Protein AF-A0A3D1MA43-F1 (afdb_monomer)

Structure (mmCIF, N/CA/C/O backbone):
data_AF-A0A3D1MA43-F1
#
_entry.id   AF-A0A3D1MA43-F1
#
loop_
_atom_site.group_PDB
_atom_site.id
_atom_site.type_symbol
_atom_site.label_atom_id
_atom_site.label_alt_id
_atom_site.label_comp_id
_atom_site.label_asym_id
_atom_site.label_entity_id
_atom_site.label_seq_id
_atom_site.pdbx_PDB_ins_code
_atom_site.Cartn_x
_atom_site.Cartn_y
_atom_site.Cartn_z
_atom_site.occupancy
_atom_site.B_iso_or_equiv
_atom_site.auth_seq_id
_atom_site.auth_comp_id
_atom_site.auth_asym_id
_atom_site.auth_atom_id
_atom_site.pdbx_PDB_model_num
ATOM 1 N N . MET A 1 1 ? -17.009 51.755 7.207 1.00 60.91 1 MET A N 1
ATOM 2 C CA . MET A 1 1 ? -16.107 51.185 6.175 1.00 60.91 1 MET A CA 1
ATOM 3 C C . MET A 1 1 ? -14.738 50.749 6.716 1.00 60.91 1 MET A C 1
ATOM 5 O O . MET A 1 1 ? -14.289 49.690 6.309 1.00 60.91 1 MET A O 1
ATOM 9 N N . ARG A 1 2 ? -14.099 51.456 7.672 1.00 62.81 2 ARG A N 1
ATOM 10 C CA . ARG A 1 2 ? -12.795 51.041 8.257 1.00 62.81 2 ARG A CA 1
ATOM 11 C C . ARG A 1 2 ? -12.798 49.650 8.919 1.00 62.81 2 ARG A C 1
ATOM 13 O O . ARG A 1 2 ? -11.881 48.877 8.688 1.00 62.81 2 ARG A O 1
ATOM 20 N N . TYR A 1 3 ? -13.846 49.301 9.667 1.00 72.38 3 TYR A N 1
ATOM 21 C CA . TYR A 1 3 ? -13.946 47.986 10.322 1.00 72.38 3 TYR A CA 1
ATOM 22 C C . TYR A 1 3 ? -14.269 46.831 9.363 1.00 72.38 3 TYR A C 1
ATOM 24 O O . TYR A 1 3 ? -13.995 45.682 9.681 1.00 72.38 3 TYR A O 1
ATOM 32 N N . PHE A 1 4 ? -14.812 47.130 8.178 1.00 74.88 4 PHE A N 1
ATOM 33 C CA . PHE A 1 4 ? -15.204 46.117 7.194 1.00 74.88 4 PHE A CA 1
ATOM 34 C C . PHE A 1 4 ? -13.978 45.498 6.507 1.00 74.88 4 PHE A C 1
ATOM 36 O O . PHE A 1 4 ? -13.918 44.291 6.310 1.00 74.88 4 PHE A O 1
ATOM 43 N N . ILE A 1 5 ? -12.964 46.324 6.223 1.00 78.50 5 ILE A N 1
ATOM 44 C CA . ILE A 1 5 ? -11.674 45.879 5.672 1.00 78.50 5 ILE A CA 1
ATOM 45 C C . ILE A 1 5 ? -10.899 45.058 6.713 1.00 78.50 5 ILE A C 1
ATOM 47 O O . ILE A 1 5 ? -10.321 44.031 6.378 1.00 78.50 5 ILE A O 1
ATOM 51 N N . ALA A 1 6 ? -10.939 45.466 7.987 1.00 78.38 6 ALA A N 1
ATOM 52 C CA . ALA A 1 6 ? -10.315 44.716 9.078 1.00 78.38 6 ALA A CA 1
ATOM 53 C C . ALA A 1 6 ? -10.964 43.335 9.287 1.00 78.38 6 ALA A C 1
ATOM 55 O O . ALA A 1 6 ? -10.256 42.353 9.491 1.00 78.38 6 ALA A O 1
ATOM 56 N N . LEU A 1 7 ? -12.296 43.242 9.176 1.00 75.00 7 LEU A N 1
ATOM 57 C CA . LEU A 1 7 ? -13.009 41.964 9.243 1.00 75.00 7 LEU A CA 1
ATOM 58 C C . LEU A 1 7 ? -12.674 41.061 8.043 1.00 75.00 7 LEU A C 1
ATOM 60 O O . LEU A 1 7 ? -12.437 39.873 8.222 1.00 75.00 7 LEU A O 1
ATOM 64 N N . ALA A 1 8 ? -12.606 41.624 6.831 1.00 75.50 8 ALA A N 1
ATOM 65 C CA . ALA A 1 8 ? -12.255 40.879 5.620 1.00 75.50 8 ALA A CA 1
ATOM 66 C C . ALA A 1 8 ? -10.814 40.329 5.654 1.00 75.50 8 ALA A C 1
ATOM 68 O O . ALA A 1 8 ? -10.575 39.212 5.205 1.00 75.50 8 ALA A O 1
ATOM 69 N N . LEU A 1 9 ? -9.869 41.073 6.240 1.00 72.12 9 LEU A N 1
ATOM 70 C CA . LEU A 1 9 ? -8.487 40.618 6.442 1.00 72.12 9 LEU A CA 1
ATOM 71 C C . LEU A 1 9 ? -8.371 39.510 7.502 1.00 72.12 9 LEU A C 1
ATOM 73 O O . LEU A 1 9 ? -7.524 38.635 7.362 1.00 72.12 9 LEU A O 1
ATOM 77 N N . LEU A 1 10 ? -9.234 39.503 8.526 1.00 71.88 10 LEU A N 1
ATOM 78 C CA . LEU A 1 10 ? -9.266 38.447 9.547 1.00 71.88 10 LEU A CA 1
ATOM 79 C C . LEU A 1 10 ? -9.732 37.094 8.977 1.00 71.88 10 LEU A C 1
ATOM 81 O O . LEU A 1 10 ? -9.248 36.050 9.405 1.00 71.88 10 LEU A O 1
ATOM 85 N N . PHE A 1 11 ? -10.631 37.110 7.989 1.00 64.81 11 PHE A N 1
ATOM 86 C CA . PHE A 1 11 ? -11.124 35.899 7.321 1.00 64.81 11 PHE A CA 1
ATOM 87 C C . PHE A 1 11 ? -10.131 35.295 6.311 1.00 64.81 11 PHE A C 1
ATOM 89 O O . PHE A 1 11 ? -10.212 34.103 6.034 1.00 64.81 11 PHE A O 1
ATOM 96 N N . ILE A 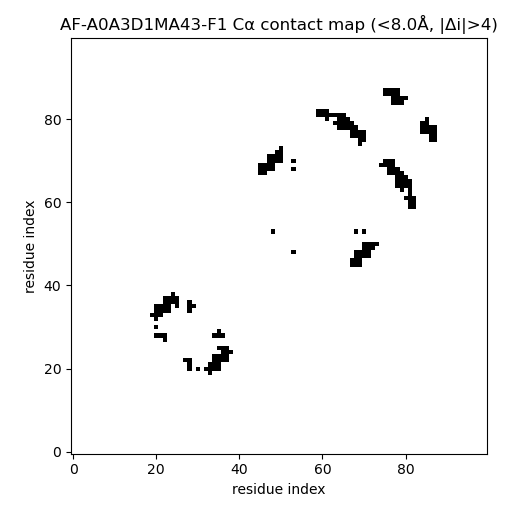1 12 ? -9.179 36.078 5.789 1.00 67.00 12 ILE A N 1
ATOM 97 C CA . ILE A 1 12 ? -8.161 35.607 4.826 1.00 67.00 12 ILE A CA 1
ATOM 98 C C . ILE A 1 12 ? -7.062 34.765 5.500 1.00 67.00 12 ILE A C 1
ATOM 100 O O . ILE A 1 12 ? -6.410 33.965 4.837 1.00 67.00 12 ILE A O 1
ATOM 104 N N . SER A 1 13 ? -6.878 34.897 6.816 1.00 62.41 13 SER A N 1
ATOM 105 C CA . SER A 1 13 ? -5.799 34.224 7.557 1.00 62.41 13 SER A CA 1
ATOM 106 C C . SER A 1 13 ? -6.161 32.832 8.085 1.00 62.41 13 SER A C 1
ATOM 108 O O . SER A 1 13 ? -5.342 32.204 8.754 1.00 62.41 13 SER A O 1
ATOM 110 N N . PHE A 1 14 ? -7.374 32.340 7.825 1.00 61.88 14 PHE A N 1
ATOM 111 C CA . PHE A 1 14 ? -7.814 31.030 8.304 1.00 61.88 14 PHE A CA 1
ATOM 112 C C . PHE A 1 14 ? -7.480 29.940 7.275 1.00 61.88 14 PHE A C 1
ATOM 114 O O . PHE A 1 14 ? -8.352 29.403 6.595 1.00 61.88 14 PHE A O 1
ATOM 121 N N . SER A 1 15 ? -6.194 29.613 7.148 1.00 62.34 15 SER A N 1
ATOM 122 C CA . SER A 1 15 ? -5.772 28.393 6.455 1.00 62.34 15 SER A CA 1
ATOM 123 C C . SER A 1 15 ? -6.141 27.190 7.325 1.00 62.34 15 SER A C 1
ATOM 125 O O . SER A 1 15 ? -5.437 26.856 8.275 1.00 62.34 15 SER A O 1
ATOM 127 N N . LEU A 1 16 ? -7.271 26.550 7.027 1.00 59.03 16 LEU A N 1
ATOM 128 C CA . LEU A 1 16 ? -7.604 25.227 7.552 1.00 59.03 16 LEU A CA 1
ATOM 129 C C . LEU A 1 16 ? -6.672 24.202 6.889 1.00 59.03 16 LEU A C 1
ATOM 131 O O . LEU A 1 16 ? -6.984 23.696 5.814 1.00 59.03 16 LEU A O 1
ATOM 135 N N . SER A 1 17 ? -5.530 23.895 7.511 1.00 60.88 17 SER A N 1
ATOM 136 C CA . SER A 1 17 ? -4.815 22.654 7.192 1.00 60.88 17 SER A CA 1
ATOM 137 C C . SER A 1 17 ? -5.677 21.490 7.665 1.00 60.88 17 SER A C 1
ATOM 139 O O . SER A 1 17 ? -5.831 21.252 8.864 1.00 60.88 17 SER A O 1
ATOM 141 N N . ALA A 1 18 ? -6.291 20.787 6.721 1.00 55.56 18 ALA A N 1
ATOM 142 C CA . ALA A 1 18 ? -6.873 19.489 6.996 1.00 55.56 18 ALA A CA 1
ATOM 143 C C . ALA A 1 18 ? -5.722 18.490 7.208 1.00 55.56 18 ALA A C 1
ATOM 145 O O . ALA A 1 18 ? -5.021 18.186 6.255 1.00 55.56 18 ALA A O 1
ATOM 146 N N . GLN A 1 19 ? -5.542 18.057 8.462 1.00 66.25 19 GLN A N 1
ATOM 147 C CA . GLN A 1 19 ? -4.823 16.858 8.937 1.00 66.25 19 GLN A CA 1
ATOM 148 C C . GLN A 1 19 ? -3.507 16.505 8.205 1.00 66.25 19 GLN A C 1
ATOM 150 O O . GLN A 1 19 ? -3.532 15.876 7.153 1.00 66.25 19 GLN A O 1
ATOM 155 N N . ASP A 1 20 ? -2.358 16.826 8.820 1.00 75.94 20 ASP A N 1
ATOM 156 C CA . ASP A 1 20 ? -1.019 16.437 8.328 1.00 75.94 20 ASP A CA 1
ATOM 157 C C . ASP A 1 20 ? -0.811 14.905 8.281 1.00 75.94 20 ASP A C 1
ATOM 159 O O . ASP A 1 20 ? -0.048 14.406 7.454 1.00 75.94 20 ASP A O 1
ATOM 163 N N . ASN A 1 21 ? -1.505 14.148 9.138 1.00 89.31 21 ASN A N 1
ATOM 164 C CA . ASN A 1 21 ? -1.569 12.689 9.110 1.00 89.31 21 ASN A CA 1
ATOM 165 C C . ASN A 1 21 ? -2.951 12.167 9.533 1.00 89.31 21 ASN A C 1
ATOM 167 O O . ASN A 1 21 ? -3.695 12.818 10.268 1.00 89.31 21 ASN A O 1
ATOM 171 N N . VAL A 1 22 ? -3.299 10.973 9.055 1.00 92.38 22 VAL A N 1
ATOM 172 C CA . VAL A 1 22 ? -4.566 10.298 9.347 1.00 92.38 22 VAL A CA 1
ATOM 173 C C . VAL A 1 22 ? -4.313 9.164 10.334 1.00 92.38 22 VAL A C 1
ATOM 175 O O . VAL A 1 22 ? -3.629 8.198 10.013 1.00 92.38 22 VAL A O 1
ATOM 178 N N . GLY A 1 23 ? -4.888 9.262 11.531 1.00 93.75 23 GLY A N 1
ATOM 179 C CA . GLY A 1 23 ? -4.922 8.169 12.503 1.00 93.75 23 GLY A CA 1
ATOM 180 C C . GLY A 1 23 ? -6.242 7.402 12.430 1.00 93.75 23 GLY A C 1
ATOM 181 O O . GLY A 1 23 ? -7.315 8.001 12.503 1.00 93.75 23 GLY A O 1
ATOM 182 N N . VAL A 1 24 ? -6.188 6.075 12.325 1.00 95.50 24 VAL A N 1
ATOM 183 C CA . VAL A 1 24 ? -7.355 5.187 12.418 1.00 95.50 24 VAL A CA 1
ATOM 184 C C . VAL A 1 24 ? -7.192 4.303 13.646 1.00 95.50 24 VAL A C 1
ATOM 186 O O . VAL A 1 24 ? -6.315 3.451 13.694 1.00 95.50 24 VAL A O 1
ATOM 189 N N . GLY A 1 25 ? -8.047 4.501 14.649 1.00 95.25 25 GLY A N 1
ATOM 190 C CA . GLY A 1 25 ? -7.975 3.747 15.906 1.00 95.25 25 GLY A CA 1
ATOM 191 C C . GLY A 1 25 ? -6.942 4.267 16.912 1.00 95.25 25 GLY A C 1
ATOM 192 O O . GLY A 1 25 ? -6.880 3.745 18.019 1.00 95.25 25 GLY A O 1
ATOM 193 N N . THR A 1 26 ? -6.216 5.341 16.583 1.00 94.12 26 THR A N 1
ATOM 194 C CA . THR A 1 26 ? -5.274 6.024 17.481 1.00 94.12 26 THR A CA 1
ATOM 195 C C . THR A 1 26 ? -5.520 7.535 17.510 1.00 94.12 26 THR A C 1
ATOM 197 O O . THR A 1 26 ? -5.932 8.127 16.511 1.00 94.12 26 THR A O 1
ATOM 200 N N . LEU A 1 27 ? -5.289 8.166 18.667 1.00 92.75 27 LEU A N 1
ATOM 201 C CA . LEU A 1 27 ? -5.357 9.628 18.841 1.00 92.75 27 LEU A CA 1
ATOM 202 C C . LEU A 1 27 ? -3.987 10.302 18.695 1.00 92.75 27 LEU A C 1
ATOM 204 O O . LEU A 1 27 ? -3.907 11.528 18.635 1.00 92.75 27 LEU A O 1
ATOM 208 N N . THR A 1 28 ? -2.918 9.510 18.658 1.00 93.12 28 THR A N 1
ATOM 209 C CA . THR A 1 28 ? -1.532 9.976 18.569 1.00 93.12 28 THR A CA 1
ATOM 210 C C . THR A 1 28 ? -0.828 9.259 17.418 1.00 93.12 28 THR A C 1
ATOM 212 O O . THR A 1 28 ? 0.065 8.450 17.674 1.00 93.12 28 THR A O 1
ATOM 215 N N . PRO A 1 29 ? -1.245 9.504 16.160 1.00 94.12 29 PRO A N 1
ATOM 216 C CA . PRO A 1 29 ? -0.632 8.867 15.003 1.00 94.12 29 PRO A CA 1
ATOM 217 C C . PRO A 1 29 ? 0.859 9.201 14.918 1.00 94.12 29 PRO A C 1
ATOM 219 O O . PRO A 1 29 ? 1.286 10.312 15.252 1.00 94.12 29 PRO A O 1
ATOM 222 N N . ASN A 1 30 ? 1.651 8.238 14.453 1.00 94.19 30 ASN A N 1
ATOM 223 C CA . ASN A 1 30 ? 3.084 8.382 14.259 1.00 94.19 30 ASN A CA 1
ATOM 224 C C . ASN A 1 30 ? 3.386 9.631 13.404 1.00 94.19 30 ASN A C 1
ATOM 226 O O . ASN A 1 30 ? 2.852 9.759 12.299 1.00 94.19 30 ASN A O 1
ATOM 230 N N . PRO A 1 31 ? 4.258 10.547 13.867 1.00 93.25 31 PRO A N 1
ATOM 231 C CA . PRO A 1 31 ? 4.549 11.791 13.151 1.00 93.25 31 PRO A CA 1
ATOM 232 C C . PRO A 1 31 ? 5.239 11.579 11.794 1.00 93.25 31 PRO A C 1
ATOM 234 O O . PRO A 1 31 ? 5.262 12.496 10.981 1.00 93.25 31 PRO A O 1
ATOM 237 N N . ASN A 1 32 ? 5.796 10.390 11.540 1.00 94.38 32 ASN A N 1
ATOM 238 C CA . ASN A 1 32 ? 6.423 10.036 10.264 1.0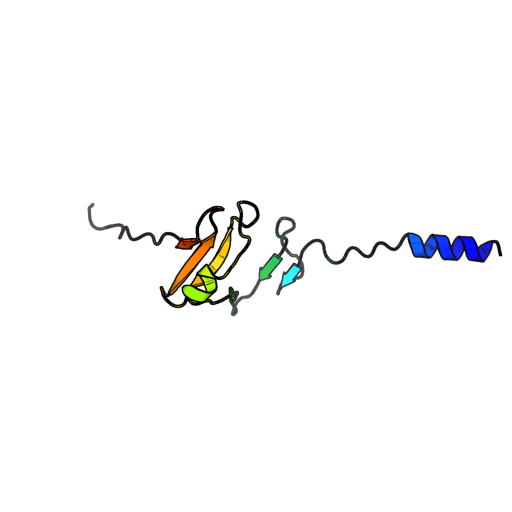0 94.38 32 ASN A CA 1
ATOM 239 C C . ASN A 1 32 ? 5.484 9.270 9.315 1.00 94.38 32 ASN A C 1
ATOM 241 O O . ASN A 1 32 ? 5.904 8.912 8.216 1.00 94.38 32 ASN A O 1
ATOM 245 N N . ALA A 1 33 ? 4.246 8.979 9.723 1.00 94.38 33 ALA A N 1
ATOM 246 C CA . ALA A 1 33 ? 3.274 8.264 8.906 1.00 94.38 33 ALA A CA 1
ATOM 247 C C . ALA A 1 33 ? 2.182 9.221 8.424 1.00 94.38 33 ALA A C 1
ATOM 249 O O . ALA A 1 33 ? 1.577 9.921 9.228 1.00 94.38 33 ALA A O 1
ATOM 250 N N . ALA A 1 34 ? 1.887 9.212 7.122 1.00 94.31 34 ALA A N 1
ATOM 251 C CA . ALA A 1 34 ? 0.718 9.915 6.586 1.00 94.31 34 ALA A CA 1
ATOM 252 C C . ALA A 1 34 ? -0.601 9.196 6.938 1.00 94.31 34 ALA A C 1
ATOM 254 O O . ALA A 1 34 ? -1.645 9.836 7.043 1.00 94.31 34 ALA A O 1
ATOM 255 N N . LEU A 1 35 ? -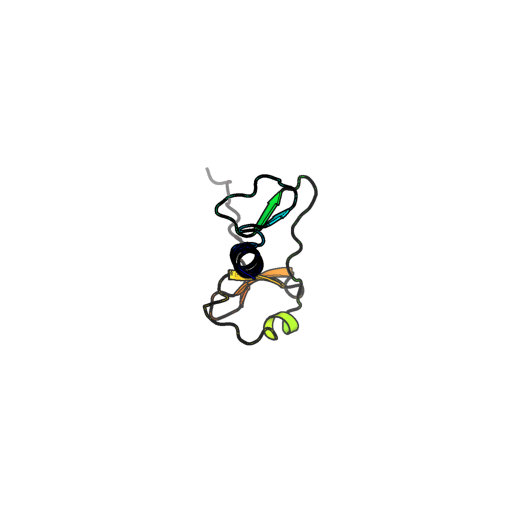0.548 7.875 7.142 1.00 94.31 35 LEU A N 1
ATOM 256 C CA 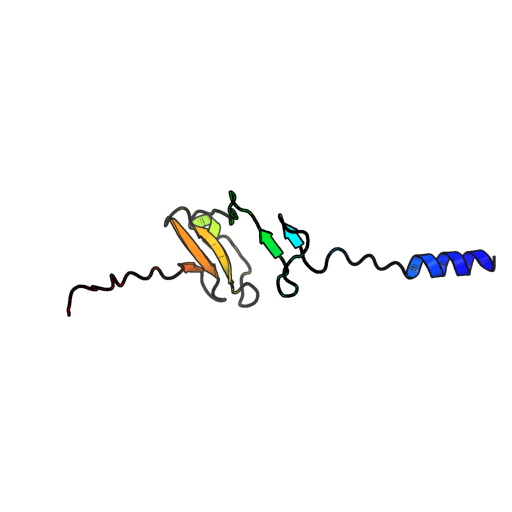. LEU A 1 35 ? -1.644 7.036 7.622 1.00 94.31 35 LEU A CA 1
ATOM 257 C C . LEU A 1 35 ? -1.099 6.077 8.687 1.00 94.31 35 LEU A C 1
ATOM 259 O O . LEU A 1 35 ? -0.205 5.288 8.390 1.00 94.31 35 LEU A O 1
ATOM 263 N N . ASP A 1 36 ? -1.649 6.137 9.896 1.00 96.44 36 ASP A N 1
ATOM 264 C CA . ASP A 1 36 ? -1.333 5.239 11.008 1.00 96.44 36 ASP A CA 1
ATOM 265 C C . ASP A 1 36 ? -2.604 4.510 11.456 1.00 96.44 36 ASP A C 1
ATOM 267 O O . ASP A 1 36 ? -3.648 5.136 11.654 1.00 96.44 36 ASP A O 1
ATOM 271 N N . ILE A 1 37 ? -2.544 3.185 11.574 1.00 96.44 37 ILE A N 1
ATOM 272 C CA . ILE A 1 37 ? -3.702 2.339 11.876 1.00 96.44 37 ILE A CA 1
ATOM 273 C C . ILE A 1 37 ? -3.369 1.468 13.082 1.00 96.44 37 ILE A C 1
ATOM 275 O O . ILE A 1 37 ? -2.503 0.599 13.006 1.00 96.44 37 ILE A O 1
ATOM 279 N N . GLU A 1 38 ? -4.123 1.644 14.164 1.00 96.88 38 GLU A N 1
ATOM 280 C CA . GLU A 1 38 ? -4.001 0.856 15.387 1.00 96.88 38 GLU A CA 1
ATOM 281 C C . GLU A 1 38 ? -5.304 0.086 15.646 1.00 96.88 38 GLU A C 1
ATOM 283 O O . GLU A 1 38 ? -6.400 0.649 15.690 1.00 96.88 38 GLU A O 1
ATOM 288 N N . SER A 1 39 ? -5.207 -1.234 15.794 1.00 96.75 39 SER A N 1
ATOM 289 C CA . SER A 1 39 ? -6.335 -2.098 16.145 1.00 96.75 39 SER A CA 1
ATOM 290 C C . SER A 1 39 ? -5.832 -3.399 16.764 1.00 96.75 39 SER A C 1
ATOM 292 O O . SER A 1 39 ? -4.794 -3.916 16.366 1.00 96.75 39 SER A O 1
ATOM 294 N N . ASN A 1 40 ? -6.598 -3.948 17.710 1.00 96.62 40 ASN A N 1
ATOM 295 C CA . ASN A 1 40 ? -6.306 -5.242 18.335 1.00 96.62 40 ASN A CA 1
ATOM 296 C C . ASN A 1 40 ? -7.026 -6.419 17.650 1.00 96.62 40 ASN A C 1
ATOM 298 O O . ASN A 1 40 ? -6.759 -7.572 17.978 1.00 96.62 40 ASN A O 1
ATOM 302 N N . ASP A 1 41 ? -7.974 -6.139 16.751 1.00 97.19 41 ASP A N 1
ATOM 303 C CA . ASP A 1 41 ? -8.913 -7.127 16.209 1.00 97.19 41 ASP A CA 1
ATOM 304 C C . ASP A 1 41 ? -9.284 -6.915 14.728 1.00 97.19 41 ASP A C 1
ATOM 306 O O . ASP A 1 41 ? -10.108 -7.654 14.186 1.00 97.19 41 ASP A O 1
ATOM 310 N N . LYS A 1 42 ? -8.690 -5.927 14.045 1.00 96.88 42 LYS A N 1
ATOM 311 C CA . LYS A 1 42 ? -8.953 -5.612 12.631 1.00 96.88 42 LYS A CA 1
ATOM 312 C C . LYS A 1 42 ? -7.655 -5.493 11.841 1.00 96.88 42 LYS A C 1
ATOM 314 O O . LYS A 1 42 ? -6.618 -5.119 12.375 1.00 96.88 42 LYS A O 1
ATOM 319 N N . GLY A 1 43 ? -7.748 -5.778 10.545 1.00 93.25 43 GLY A N 1
ATOM 320 C CA . GLY A 1 43 ? -6.672 -5.573 9.576 1.00 93.25 43 GLY A CA 1
ATOM 321 C C . GLY A 1 43 ? -7.012 -4.502 8.539 1.00 93.25 43 GLY A C 1
ATOM 322 O O . GLY A 1 43 ? -8.134 -3.992 8.489 1.00 93.25 43 GLY A O 1
ATOM 323 N N . LEU A 1 44 ? -6.042 -4.195 7.678 1.00 95.69 44 LEU A N 1
ATOM 324 C CA . LEU A 1 44 ? -6.219 -3.322 6.519 1.00 95.69 44 LEU A CA 1
ATOM 325 C C . LEU A 1 44 ? -6.600 -4.153 5.288 1.00 95.69 44 LEU A C 1
ATOM 327 O O . LEU A 1 44 ? -5.842 -5.020 4.854 1.00 95.69 44 LEU A O 1
ATOM 331 N N . LEU A 1 45 ? -7.765 -3.873 4.700 1.00 96.19 45 LEU A N 1
ATOM 332 C CA . LEU A 1 45 ? -8.175 -4.490 3.440 1.00 96.19 45 LEU A CA 1
ATOM 333 C C . LEU A 1 45 ? -7.636 -3.674 2.255 1.00 96.19 45 LEU A C 1
ATOM 335 O O . LEU A 1 45 ? -8.244 -2.692 1.835 1.00 96.19 45 LEU A O 1
ATOM 339 N N . ILE A 1 46 ? -6.492 -4.101 1.727 1.00 97.00 46 ILE A N 1
ATOM 340 C CA . ILE A 1 46 ? -5.870 -3.560 0.508 1.00 97.00 46 ILE A CA 1
ATOM 341 C C . ILE A 1 46 ? -6.758 -3.864 -0.720 1.00 97.00 46 ILE A C 1
ATOM 343 O O . ILE A 1 46 ? -7.447 -4.892 -0.713 1.00 9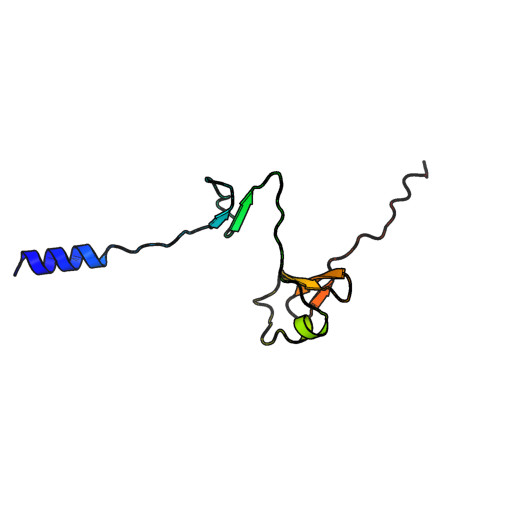7.00 46 ILE A O 1
ATOM 347 N N . PRO 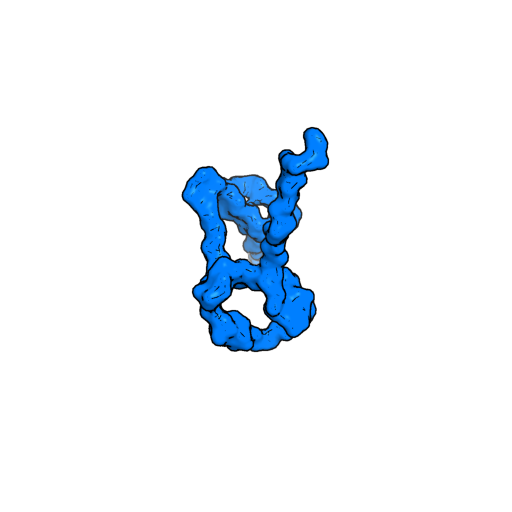A 1 47 ? -6.773 -3.015 -1.774 1.00 98.00 47 PRO A N 1
ATOM 348 C CA . PRO A 1 47 ? -7.511 -3.290 -3.005 1.00 98.00 47 PRO A CA 1
ATOM 349 C C . PRO A 1 47 ? -7.267 -4.708 -3.527 1.00 98.00 47 PRO A C 1
ATOM 351 O O . PRO A 1 47 ? -6.123 -5.130 -3.701 1.00 98.00 47 PRO A O 1
ATOM 354 N N . ARG A 1 48 ? -8.362 -5.438 -3.758 1.00 98.25 48 ARG A N 1
ATOM 355 C CA . ARG A 1 48 ? -8.343 -6.809 -4.274 1.00 98.25 48 ARG A CA 1
ATOM 356 C C . ARG A 1 48 ? -8.717 -6.784 -5.742 1.00 98.25 48 ARG A C 1
ATOM 358 O O . ARG A 1 48 ? -9.798 -6.297 -6.069 1.00 98.25 48 ARG A O 1
ATOM 365 N N . LEU A 1 49 ? -7.822 -7.277 -6.584 1.00 98.12 49 LEU A N 1
ATOM 366 C CA . LEU A 1 49 ? -7.958 -7.276 -8.036 1.00 98.12 49 LEU A CA 1
ATOM 367 C C . LEU A 1 49 ? -7.692 -8.684 -8.565 1.00 98.12 49 LEU A C 1
ATOM 369 O O . LEU A 1 49 ? -6.929 -9.430 -7.962 1.00 98.12 49 LEU A O 1
ATOM 373 N N . ASP A 1 50 ? -8.286 -9.061 -9.689 1.00 98.19 50 ASP A N 1
ATOM 374 C CA . ASP A 1 50 ? -7.758 -10.169 -10.489 1.00 98.19 50 ASP A CA 1
ATOM 375 C C . ASP A 1 50 ? -6.575 -9.707 -11.369 1.00 98.19 50 ASP A C 1
ATOM 377 O O . ASP A 1 50 ? -6.289 -8.508 -11.487 1.00 98.19 50 ASP A O 1
ATOM 381 N N . ALA A 1 51 ? -5.895 -10.656 -12.018 1.00 97.50 51 ALA A N 1
ATOM 382 C CA . ALA A 1 51 ? -4.718 -10.364 -12.830 1.00 97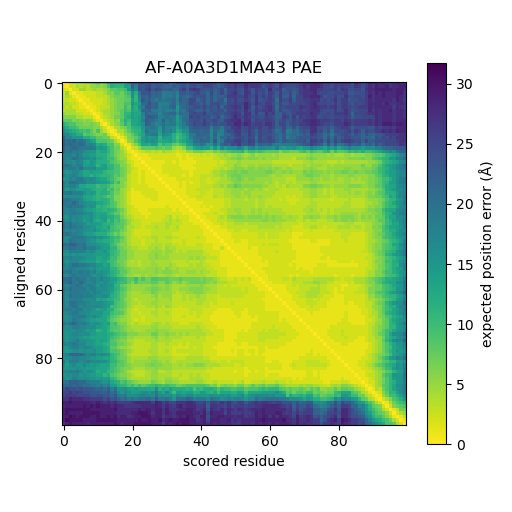.50 51 ALA A CA 1
ATOM 383 C C . ALA A 1 51 ? -5.010 -9.398 -13.989 1.00 97.50 51 ALA A C 1
ATOM 385 O O . ALA A 1 51 ? -4.161 -8.570 -14.331 1.00 97.50 51 ALA A O 1
ATOM 386 N N . ALA A 1 52 ? -6.207 -9.467 -14.581 1.00 97.94 52 ALA A N 1
ATOM 387 C CA . ALA A 1 52 ? -6.605 -8.580 -15.668 1.00 97.94 52 ALA A CA 1
ATOM 388 C C . ALA A 1 52 ? -6.890 -7.164 -15.152 1.00 97.94 52 ALA A C 1
ATOM 390 O O . ALA A 1 52 ? -6.468 -6.187 -15.769 1.00 97.94 52 ALA A O 1
ATOM 391 N N . GLN A 1 53 ? -7.547 -7.039 -14.000 1.00 98.38 53 GLN A N 1
ATOM 392 C CA . GLN A 1 53 ? -7.824 -5.766 -13.339 1.00 98.38 53 GLN A CA 1
ATOM 393 C C . GLN A 1 53 ? -6.540 -5.066 -12.886 1.00 98.38 53 GLN A C 1
ATOM 395 O O . GLN A 1 53 ? -6.400 -3.864 -13.107 1.00 98.38 53 GLN A O 1
ATOM 400 N N . ARG A 1 54 ? -5.575 -5.799 -12.314 1.00 97.62 54 ARG A N 1
ATOM 401 C CA . ARG A 1 54 ? -4.256 -5.252 -11.957 1.00 97.62 54 ARG A CA 1
ATOM 402 C C . ARG A 1 54 ? -3.496 -4.771 -13.193 1.00 97.62 54 ARG A C 1
ATOM 404 O O . ARG A 1 54 ? -2.955 -3.668 -13.189 1.00 97.62 54 ARG A O 1
ATOM 411 N N . ALA A 1 55 ? -3.483 -5.568 -14.263 1.00 95.88 55 ALA A N 1
ATOM 412 C CA . ALA A 1 55 ? -2.848 -5.195 -15.529 1.00 95.88 55 ALA A CA 1
ATOM 413 C C . ALA A 1 55 ? -3.537 -4.003 -16.222 1.00 95.88 55 ALA A C 1
ATOM 415 O O . ALA A 1 55 ? -2.905 -3.300 -17.007 1.00 95.88 55 ALA A O 1
ATOM 416 N N . ALA A 1 56 ? -4.816 -3.759 -15.924 1.00 97.69 56 ALA A N 1
ATOM 417 C CA . ALA A 1 56 ? -5.581 -2.632 -16.447 1.00 97.69 56 ALA A CA 1
ATOM 418 C C . ALA A 1 56 ? -5.332 -1.306 -15.702 1.00 97.69 56 ALA A C 1
ATOM 420 O O . ALA A 1 56 ? -5.877 -0.278 -16.112 1.00 97.69 56 ALA A O 1
ATOM 421 N N . ILE A 1 57 ? -4.521 -1.286 -14.636 1.00 96.62 57 ILE A N 1
ATOM 422 C CA . ILE A 1 57 ? -4.099 -0.034 -13.999 1.00 96.62 57 ILE A CA 1
ATOM 423 C C . ILE A 1 57 ? -3.112 0.670 -14.937 1.00 96.62 57 ILE A C 1
ATOM 425 O O . ILE A 1 57 ? -1.967 0.253 -15.098 1.00 96.62 57 ILE A O 1
ATOM 429 N N . VAL A 1 58 ? -3.580 1.739 -15.582 1.00 94.44 58 VAL A N 1
ATOM 430 C CA . VAL A 1 58 ? -2.819 2.507 -16.576 1.00 94.44 58 VAL A CA 1
ATOM 431 C C . VAL A 1 58 ? -2.162 3.745 -15.969 1.00 94.44 58 VAL A C 1
ATOM 433 O O . VAL A 1 58 ? -2.629 4.284 -14.971 1.00 94.44 58 VAL A O 1
ATOM 436 N N . GLY A 1 59 ? -1.103 4.231 -16.621 1.00 95.31 59 GLY A N 1
ATOM 437 C CA . GLY A 1 59 ? -0.424 5.475 -16.241 1.00 95.31 59 GLY A CA 1
ATOM 438 C C . GLY A 1 59 ? 0.604 5.331 -15.120 1.00 95.31 59 GLY A C 1
ATOM 439 O O . GLY A 1 59 ? 1.114 6.345 -14.660 1.00 95.31 59 GLY A O 1
ATOM 440 N N . LEU A 1 60 ? 0.922 4.101 -14.705 1.00 96.75 60 LEU A N 1
ATOM 441 C CA . LEU A 1 60 ? 1.947 3.845 -13.698 1.00 96.75 60 LEU A CA 1
ATOM 442 C C . LEU A 1 60 ? 3.350 4.124 -14.247 1.00 96.75 60 LEU A C 1
ATOM 444 O O . LEU A 1 60 ? 3.705 3.721 -15.357 1.00 96.75 60 LEU A O 1
ATOM 448 N N . THR A 1 61 ? 4.149 4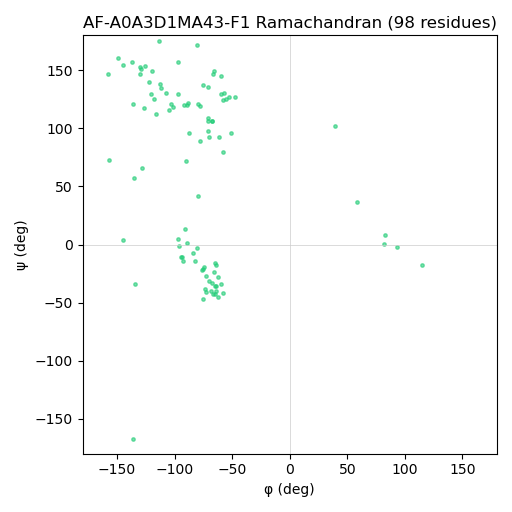.796 -13.430 1.00 96.31 61 THR A N 1
ATOM 449 C CA . THR A 1 61 ? 5.552 5.139 -13.665 1.00 96.31 61 THR A CA 1
ATOM 450 C C . THR A 1 61 ? 6.358 4.868 -12.393 1.00 96.31 61 THR A C 1
ATOM 452 O O . THR A 1 61 ? 5.865 4.251 -11.451 1.00 96.31 61 THR A O 1
ATOM 455 N N . ASN A 1 62 ? 7.597 5.349 -12.308 1.00 96.31 62 ASN A N 1
ATOM 456 C CA . ASN A 1 62 ? 8.365 5.263 -11.067 1.00 96.31 62 ASN A CA 1
ATOM 457 C C . ASN A 1 62 ? 7.750 6.060 -9.897 1.00 96.31 62 ASN A C 1
ATOM 459 O O . ASN A 1 62 ? 8.110 5.799 -8.752 1.00 96.31 62 ASN A O 1
ATOM 463 N N . VAL A 1 63 ? 6.839 7.005 -10.161 1.00 97.50 63 VAL A N 1
ATOM 464 C CA . VAL A 1 63 ? 6.166 7.817 -9.132 1.00 97.50 63 VAL A CA 1
ATOM 465 C C . VAL A 1 63 ? 5.282 6.958 -8.229 1.00 97.50 63 VAL A C 1
ATOM 467 O O . VAL A 1 63 ? 5.225 7.188 -7.025 1.00 97.50 63 VAL A O 1
ATOM 470 N N . GLU A 1 64 ? 4.640 5.934 -8.787 1.00 97.62 64 GLU A N 1
ATOM 471 C CA . GLU A 1 64 ? 3.762 5.012 -8.064 1.00 97.62 64 GLU A CA 1
ATOM 472 C C . GLU A 1 64 ? 4.507 3.779 -7.526 1.00 97.62 64 GLU A C 1
ATOM 474 O O . GLU A 1 64 ? 3.875 2.793 -7.143 1.00 97.62 64 GLU A O 1
ATOM 479 N N . SER A 1 65 ? 5.847 3.788 -7.519 1.00 97.31 65 SER A N 1
ATOM 480 C CA . SER A 1 65 ? 6.631 2.688 -6.948 1.00 97.31 65 SER A CA 1
ATOM 481 C C . SER A 1 65 ? 6.246 2.472 -5.478 1.00 97.31 65 SER A C 1
ATOM 483 O O . SER A 1 65 ? 6.165 3.418 -4.694 1.00 97.31 65 SER A O 1
ATOM 485 N N . GLY A 1 66 ? 5.960 1.222 -5.114 1.00 96.38 66 GLY A N 1
ATOM 486 C CA . GLY A 1 66 ? 5.414 0.833 -3.813 1.00 96.38 66 GLY A CA 1
ATOM 487 C C . GLY A 1 66 ? 3.884 0.746 -3.751 1.00 96.38 66 GLY A C 1
ATOM 488 O O . GLY A 1 66 ? 3.356 0.359 -2.709 1.00 96.38 66 GLY A O 1
ATOM 489 N N . LEU A 1 67 ? 3.153 1.052 -4.834 1.00 97.50 67 LEU A N 1
ATOM 490 C CA . LEU A 1 67 ? 1.704 0.828 -4.902 1.00 97.50 67 LEU A CA 1
ATOM 491 C C . LEU A 1 67 ? 1.390 -0.654 -4.673 1.00 97.50 67 LEU A C 1
ATOM 493 O O . LEU A 1 67 ? 1.889 -1.498 -5.409 1.00 97.50 67 LEU A O 1
ATOM 497 N N . LEU A 1 68 ? 0.548 -0.960 -3.684 1.00 97.75 68 LEU A N 1
ATOM 498 C CA . LEU A 1 68 ? 0.272 -2.320 -3.218 1.00 97.75 68 LEU A CA 1
ATOM 499 C C . LEU A 1 68 ? -1.160 -2.754 -3.559 1.00 97.75 68 LEU A C 1
ATOM 501 O O . LEU A 1 68 ? -2.119 -2.025 -3.299 1.00 97.75 68 LEU A O 1
ATOM 505 N N . VAL A 1 69 ? -1.308 -3.972 -4.074 1.00 98.12 69 VAL A N 1
ATOM 506 C CA . VAL A 1 69 ? -2.597 -4.632 -4.325 1.00 98.12 69 VAL A CA 1
ATOM 507 C C . VAL A 1 69 ? -2.540 -6.096 -3.891 1.00 98.12 69 VAL A C 1
ATOM 509 O O . VAL A 1 69 ? -1.468 -6.697 -3.833 1.00 98.12 69 VAL A O 1
ATOM 512 N N . TYR A 1 70 ? -3.694 -6.691 -3.602 1.00 98.19 70 TYR A N 1
ATOM 513 C CA . TYR A 1 70 ? -3.820 -8.138 -3.438 1.00 98.19 70 TYR A CA 1
ATOM 514 C C . TYR A 1 70 ? -4.415 -8.744 -4.710 1.00 98.19 70 TYR A C 1
ATOM 516 O O . TYR A 1 70 ? -5.544 -8.416 -5.080 1.00 98.19 70 TYR A O 1
ATOM 524 N N . ASP A 1 71 ? -3.667 -9.620 -5.378 1.00 98.12 71 ASP A N 1
ATOM 525 C CA . ASP A 1 71 ? -4.127 -10.309 -6.578 1.00 98.12 71 ASP A CA 1
ATOM 526 C C . ASP A 1 71 ? -4.844 -11.620 -6.224 1.00 98.12 71 ASP A C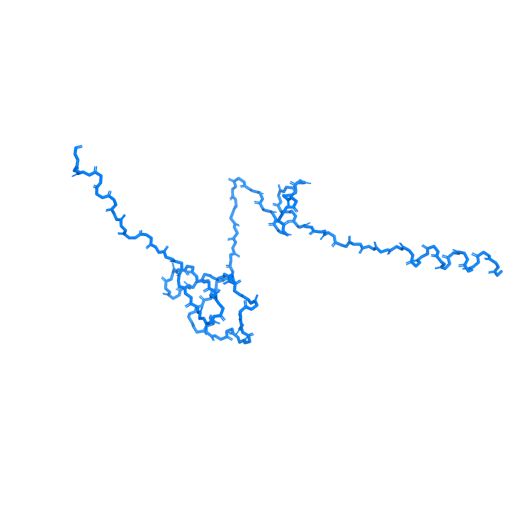 1
ATOM 528 O O . ASP A 1 71 ? -4.264 -12.518 -5.615 1.00 98.12 71 ASP A O 1
ATOM 532 N N . GLN A 1 72 ? -6.112 -11.738 -6.614 1.00 97.94 72 GLN A N 1
ATOM 533 C CA . GLN A 1 72 ? -6.979 -12.884 -6.327 1.00 97.94 72 GLN A CA 1
ATOM 534 C C . GLN A 1 72 ? -6.789 -14.065 -7.290 1.00 97.94 72 GLN A C 1
ATOM 536 O O . GLN A 1 72 ? -7.298 -15.150 -7.023 1.00 97.94 72 GLN A O 1
ATOM 541 N N . THR A 1 73 ? -6.107 -13.862 -8.418 1.00 97.56 73 THR A N 1
ATOM 542 C CA . THR A 1 73 ? -5.764 -14.935 -9.364 1.00 97.56 73 THR A CA 1
ATOM 543 C C . THR A 1 73 ? -4.620 -15.770 -8.806 1.00 97.56 73 THR A C 1
ATOM 545 O O . THR A 1 73 ? -4.728 -16.993 -8.750 1.00 97.56 73 THR A O 1
ATOM 548 N N . ASP A 1 74 ? -3.575 -15.104 -8.313 1.00 95.44 74 ASP A N 1
ATOM 549 C CA . ASP A 1 74 ? -2.401 -15.772 -7.737 1.00 95.44 74 ASP A CA 1
ATOM 550 C C . ASP A 1 74 ? -2.503 -15.963 -6.216 1.00 95.44 74 ASP A C 1
ATOM 552 O O . ASP A 1 74 ? -1.747 -16.737 -5.636 1.00 95.44 74 ASP A O 1
ATOM 556 N N . ASN A 1 75 ? -3.448 -15.278 -5.561 1.00 96.00 75 ASN A N 1
ATOM 557 C CA . ASN A 1 75 ? -3.581 -15.186 -4.102 1.00 96.00 75 ASN A CA 1
ATOM 558 C C . ASN A 1 75 ? -2.338 -14.598 -3.411 1.00 96.00 75 ASN A C 1
ATOM 560 O O . ASN A 1 75 ? -1.990 -14.993 -2.296 1.00 96.00 75 ASN A O 1
ATOM 564 N N . LEU A 1 76 ? -1.693 -13.624 -4.058 1.00 96.12 76 LEU A N 1
ATOM 565 C CA . LEU A 1 76 ? -0.464 -12.977 -3.597 1.00 96.12 76 LEU A CA 1
ATOM 566 C C . LEU A 1 76 ? -0.617 -11.461 -3.536 1.00 96.12 76 LEU A C 1
ATOM 568 O O . LEU A 1 76 ? -1.367 -10.853 -4.298 1.00 96.12 76 LEU A O 1
ATOM 572 N N . PHE A 1 77 ? 0.162 -10.832 -2.662 1.00 97.56 77 PHE A N 1
ATOM 573 C CA . PHE A 1 77 ? 0.360 -9.392 -2.733 1.00 97.56 77 PHE A CA 1
ATOM 574 C C . PHE A 1 77 ? 1.308 -9.047 -3.872 1.00 97.56 77 PHE A C 1
ATOM 576 O O . PHE A 1 77 ? 2.345 -9.684 -4.039 1.00 97.56 77 PHE A O 1
ATOM 583 N N . TYR A 1 78 ? 0.958 -8.004 -4.610 1.00 97.94 78 TYR A N 1
ATOM 584 C CA . TYR A 1 78 ? 1.771 -7.437 -5.668 1.00 97.94 78 TYR A CA 1
ATOM 585 C C . TYR A 1 78 ? 2.039 -5.973 -5.376 1.00 97.94 78 TYR A C 1
ATOM 587 O O . TYR A 1 78 ? 1.135 -5.247 -4.956 1.00 97.94 78 TYR A O 1
ATOM 595 N N . TYR A 1 79 ? 3.264 -5.540 -5.642 1.00 97.88 79 TYR A N 1
ATOM 596 C CA . TYR A 1 79 ? 3.624 -4.135 -5.619 1.00 97.88 79 TYR A CA 1
ATOM 597 C C . TYR A 1 79 ? 4.120 -3.686 -6.992 1.00 97.88 79 TYR A C 1
ATOM 599 O O . TYR A 1 79 ? 4.670 -4.474 -7.765 1.00 97.88 79 TYR A O 1
ATOM 607 N N . TRP A 1 80 ? 3.895 -2.419 -7.313 1.00 98.12 80 TRP A N 1
ATOM 608 C CA . TRP A 1 80 ? 4.498 -1.793 -8.480 1.00 98.12 80 TRP A CA 1
ATOM 609 C C . TRP A 1 80 ? 5.934 -1.397 -8.139 1.00 98.12 80 TRP A C 1
ATOM 611 O O . TRP A 1 80 ? 6.146 -0.633 -7.200 1.00 98.12 80 TRP A O 1
ATOM 621 N N . ASP A 1 81 ? 6.933 -1.896 -8.865 1.00 97.12 81 ASP A N 1
ATOM 622 C CA . ASP A 1 81 ? 8.342 -1.558 -8.602 1.00 97.12 81 ASP A CA 1
ATOM 623 C C . ASP A 1 81 ? 8.783 -0.235 -9.261 1.00 97.12 81 ASP A C 1
ATOM 625 O O . ASP A 1 81 ? 9.858 0.285 -8.969 1.00 97.12 81 ASP A O 1
ATOM 629 N N . GLY A 1 82 ? 7.923 0.357 -10.093 1.00 96.88 82 GLY A N 1
ATOM 630 C CA . GLY A 1 82 ? 8.213 1.523 -10.928 1.00 96.88 82 GLY A CA 1
ATOM 631 C C . GLY A 1 82 ? 8.170 1.219 -12.430 1.00 96.88 82 GLY A C 1
ATOM 632 O O . GLY A 1 82 ? 8.020 2.138 -13.236 1.00 96.88 82 GLY A O 1
ATOM 633 N N . ASN A 1 83 ? 8.242 -0.061 -12.796 1.00 96.19 83 ASN A N 1
ATOM 634 C CA . ASN A 1 83 ? 8.306 -0.563 -14.166 1.00 96.19 83 ASN A CA 1
ATOM 635 C C . ASN A 1 83 ? 7.354 -1.741 -14.431 1.00 96.19 83 ASN A C 1
ATOM 637 O O . ASN A 1 83 ? 6.859 -1.876 -15.551 1.00 96.19 83 ASN A O 1
ATOM 641 N N . ALA A 1 84 ? 7.130 -2.604 -13.445 1.00 96.75 84 ALA A N 1
ATOM 642 C CA . ALA A 1 84 ? 6.304 -3.794 -13.534 1.00 96.75 84 ALA A CA 1
ATOM 643 C C . ALA A 1 84 ? 5.638 -4.127 -12.189 1.00 96.75 84 ALA A C 1
ATOM 645 O O . ALA A 1 84 ? 6.063 -3.711 -11.110 1.00 96.75 84 ALA A O 1
ATOM 646 N N . TRP A 1 85 ? 4.577 -4.930 -12.266 1.00 97.69 85 TRP A N 1
ATOM 647 C CA . TRP A 1 85 ? 3.990 -5.567 -11.094 1.00 97.69 85 TRP A CA 1
ATOM 648 C C . TRP A 1 85 ? 4.843 -6.765 -10.689 1.00 97.69 85 TRP A C 1
ATOM 650 O O . TRP A 1 85 ? 4.972 -7.714 -11.465 1.00 97.69 85 TRP A O 1
ATOM 660 N N . LEU A 1 86 ? 5.380 -6.738 -9.472 1.00 96.94 86 LEU A N 1
ATOM 661 C CA . LEU A 1 86 ? 6.130 -7.845 -8.889 1.00 96.94 86 LEU A CA 1
ATOM 662 C C . LEU A 1 86 ? 5.363 -8.438 -7.703 1.00 96.94 86 LEU A C 1
ATOM 664 O O . LEU A 1 86 ? 4.800 -7.682 -6.903 1.00 96.94 86 LEU A O 1
ATOM 668 N N . PRO A 1 87 ? 5.318 -9.774 -7.568 1.00 96.62 87 PRO A N 1
ATOM 669 C CA . PRO A 1 87 ? 4.794 -10.388 -6.360 1.00 96.62 87 PRO A CA 1
ATOM 670 C C . PRO A 1 87 ? 5.728 -10.071 -5.187 1.00 96.62 87 PRO A C 1
ATOM 672 O O . PRO A 1 87 ? 6.948 -9.997 -5.357 1.00 96.62 87 PRO A O 1
ATOM 675 N N . MET A 1 88 ? 5.175 -9.913 -3.984 1.00 94.12 88 MET A N 1
ATOM 676 C CA . MET A 1 88 ? 6.006 -9.887 -2.783 1.00 94.12 88 MET A CA 1
ATOM 677 C C . MET A 1 88 ? 6.768 -11.216 -2.674 1.00 94.12 88 MET A C 1
ATOM 679 O O . MET A 1 88 ? 6.133 -12.271 -2.775 1.00 94.12 88 MET A O 1
ATOM 683 N N . PRO A 1 89 ? 8.100 -11.190 -2.477 1.00 87.06 89 PRO A N 1
ATOM 684 C CA . PRO A 1 89 ? 8.880 -12.406 -2.316 1.00 87.06 89 PRO A CA 1
ATOM 685 C C . PRO A 1 89 ? 8.316 -13.242 -1.169 1.00 87.06 89 PRO A C 1
ATOM 687 O O . PRO A 1 89 ? 8.176 -12.754 -0.047 1.00 87.06 89 PRO A O 1
ATOM 690 N N . ILE A 1 90 ? 7.987 -14.496 -1.459 1.00 79.56 90 ILE A N 1
ATOM 691 C CA . ILE A 1 90 ? 7.785 -15.495 -0.418 1.00 79.56 90 ILE A CA 1
ATOM 692 C C . ILE A 1 90 ? 9.159 -16.094 -0.166 1.00 79.56 90 ILE A C 1
ATOM 694 O O . ILE A 1 90 ? 9.782 -16.605 -1.097 1.00 79.56 90 ILE A O 1
ATOM 698 N N . ASP A 1 91 ? 9.631 -16.004 1.072 1.00 77.00 91 ASP A N 1
ATOM 699 C CA . ASP A 1 91 ? 10.779 -16.789 1.499 1.00 77.00 91 ASP A CA 1
ATOM 700 C C . ASP A 1 91 ? 10.359 -18.264 1.509 1.00 77.00 91 ASP A C 1
ATOM 702 O O . ASP A 1 91 ? 9.518 -18.680 2.309 1.00 77.00 91 ASP A O 1
ATOM 706 N N . LEU A 1 92 ? 10.851 -19.015 0.525 1.00 70.19 92 LEU A N 1
ATOM 707 C CA . LEU A 1 92 ? 10.609 -20.450 0.383 1.00 70.19 92 LEU A CA 1
ATOM 708 C C . LEU A 1 92 ? 11.766 -21.270 0.955 1.00 70.19 92 LEU A C 1
ATOM 710 O O . LEU A 1 92 ? 11.747 -22.499 0.841 1.00 70.19 92 LEU A O 1
ATOM 714 N N . ASP A 1 93 ? 12.752 -20.616 1.566 1.00 69.75 93 ASP A N 1
ATOM 715 C CA . ASP A 1 93 ? 13.851 -21.300 2.211 1.00 69.75 93 ASP A CA 1
ATOM 716 C C . ASP A 1 93 ? 13.327 -21.808 3.556 1.00 69.75 93 ASP A C 1
ATOM 718 O O . ASP A 1 93 ? 13.387 -21.137 4.586 1.00 69.75 93 ASP A O 1
ATOM 722 N N . ASP A 1 94 ? 12.771 -23.021 3.534 1.00 62.97 94 ASP A N 1
ATOM 723 C CA . ASP A 1 94 ? 12.663 -23.875 4.711 1.00 62.97 94 ASP A CA 1
ATOM 724 C C . ASP A 1 94 ? 14.065 -23.940 5.327 1.00 62.97 94 ASP A C 1
ATOM 726 O O . ASP A 1 94 ? 14.949 -24.655 4.844 1.00 62.97 94 ASP A O 1
ATOM 730 N N . GLN A 1 95 ? 14.315 -23.089 6.326 1.00 61.72 95 GLN A N 1
ATOM 731 C CA . GLN A 1 95 ? 15.511 -23.161 7.142 1.00 61.72 95 GLN A CA 1
ATOM 732 C C . GLN A 1 95 ? 15.443 -24.523 7.818 1.00 61.72 95 GLN A C 1
ATOM 734 O O . GLN A 1 95 ? 14.823 -24.679 8.869 1.00 61.72 95 GLN A O 1
ATOM 739 N N . ASN A 1 96 ? 16.070 -25.508 7.179 1.00 54.28 96 ASN A N 1
ATOM 740 C CA . ASN A 1 96 ? 16.374 -26.811 7.727 1.00 54.28 96 ASN A CA 1
ATOM 741 C C . ASN A 1 96 ? 17.239 -26.611 8.982 1.00 54.28 96 ASN A C 1
ATOM 743 O O . ASN A 1 96 ? 18.462 -26.736 8.943 1.00 54.28 96 ASN A O 1
ATOM 747 N N . ILE A 1 97 ? 16.596 -26.274 10.102 1.00 61.41 97 ILE A N 1
ATOM 748 C CA . ILE A 1 97 ? 17.162 -26.208 11.455 1.00 61.41 97 ILE A CA 1
ATOM 749 C C . ILE A 1 97 ? 17.224 -27.636 12.025 1.00 61.41 97 ILE A C 1
ATOM 751 O O . ILE A 1 97 ? 16.927 -27.883 13.183 1.00 61.41 97 ILE A O 1
ATOM 755 N N . ASP A 1 98 ? 17.629 -28.600 11.202 1.00 66.25 98 ASP A N 1
ATOM 756 C CA . ASP A 1 98 ? 17.959 -29.954 11.642 1.00 66.25 98 ASP A CA 1
ATOM 757 C C . ASP A 1 98 ? 19.258 -30.408 10.962 1.00 66.25 98 ASP A C 1
ATOM 759 O O . ASP A 1 98 ? 19.348 -31.417 10.264 1.00 66.25 98 ASP A O 1
ATOM 763 N N . SER A 1 99 ? 20.315 -29.619 11.162 1.00 57.81 99 SER A N 1
ATOM 764 C CA . SER A 1 99 ? 21.684 -30.126 11.075 1.00 57.81 99 SER A CA 1
ATOM 765 C C . SER A 1 99 ? 22.660 -29.249 11.862 1.00 57.81 99 SER A C 1
ATOM 767 O O . SER A 1 99 ? 23.410 -28.501 11.241 1.00 57.81 99 SER A O 1
ATOM 769 N N . VAL A 1 100 ? 22.617 -29.312 13.201 1.00 56.81 100 VAL A N 1
ATOM 770 C CA . VAL A 1 100 ? 23.741 -29.646 14.118 1.00 56.81 100 VAL A CA 1
ATOM 771 C C . VAL A 1 100 ? 23.162 -29.986 15.491 1.00 56.81 100 VAL A C 1
ATOM 773 O O . VAL A 1 100 ? 22.469 -29.119 16.064 1.00 56.81 100 VAL A O 1
#

Sequence (100 aa):
MRYFIALALLFISFSLSAQDNVGVGTLTPNPNAALDIESNDKGLLIPRLDAAQRAAIVGLTNVESGLLVYDQTDNLFYYWDGNAWLPMPIDLDDQNIDSV

Radius of gyration: 23.28 Å; Cα contacts (8 Å, |Δi|>4): 105; chains: 1; bounding box: 40×81×35 Å

Solvent-accessible surface area (backbone atoms only — not comparable to full-atom values): 6517 Å² total; per-residue (Å²): 113,77,67,56,56,54,52,56,56,61,64,71,69,68,77,79,78,79,64,93,46,46,48,43,79,44,95,75,48,55,92,90,36,62,66,31,78,48,67,97,86,66,83,84,86,62,59,75,32,42,64,68,58,56,69,61,62,74,90,78,38,63,86,48,42,69,46,68,36,33,30,67,72,80,71,40,48,32,30,28,73,28,85,50,82,39,68,63,85,74,87,79,75,77,76,76,87,82,79,132

pLDDT: mean 87.06, std 14.18, range [54.28, 98.38]

Mean predicted aligned error: 10.23 Å

Secondary structure (DSSP, 8-state):
-HHHHHHHHHHHT------SSEEES-SS--TT-SEEE--SS----PPEE-HHHHHT--S--GGGTT-EEEETTTTEEEEE-SSSEEEPPP----------

Foldseek 3Di:
DVVVVVVVVVVVPPPPPDDCADEAPDPDADPPHNYHYDDPPDDDDFAEEAPVRVVPPPDQALVQFQRWYQHPNVRFIWTDNRPDTDTDDDPPPPPPPPDD

Nearest PDB structures (foldseek):
  6ml1-assembly2_B  TM=5.466E-01  e=3.273E+00  Homo sapiens
  6crn-assembly1_B  TM=5.577E-01  e=3.739E+00  Homo sapiens